Protein AF-A0AAD6YU13-F1 (afdb_monomer_lite)

Sequence (56 aa):
LMWPMLANGTVRGAVIPLTDIRQTCQLFPNFDRPAVNEQWTSDTVLDECYSFFVNN

Organism: NCBI:txid153505

Secondary structure (DSSP, 8-state):
--PPPPTTS--------GGG-S---EEEE---TT---TT--TTTHHHH-S-EEEE-

Foldseek 3Di:
DDQDQDPVRDGDDDDDDPVVDPDDKDWAAPQPPDDRDPPDDPVCSVVPGPDTDIDD

pLDDT: mean 79.67, std 10.75, range [44.31, 93.81]

Structure (mmCIF, N/CA/C/O backbone):
data_AF-A0AAD6YU13-F1
#
_entry.id   AF-A0AAD6YU13-F1
#
loop_
_atom_site.group_PDB
_atom_site.id
_atom_site.type_symbol
_atom_site.label_atom_id
_atom_site.label_alt_id
_atom_site.label_comp_id
_atom_site.label_asym_id
_atom_site.label_entity_id
_atom_site.label_seq_id
_atom_site.pdbx_PDB_ins_code
_atom_site.Cartn_x
_atom_site.Cartn_y
_atom_site.Cartn_z
_atom_site.occupancy
_atom_site.B_iso_or_equiv
_atom_site.auth_seq_id
_atom_site.auth_comp_id
_atom_site.auth_asym_id
_atom_site.auth_atom_id
_atom_site.pdbx_PDB_model_num
ATOM 1 N N . LEU A 1 1 ? 0.217 -13.148 -13.433 1.00 47.94 1 LEU A N 1
ATOM 2 C CA . LEU A 1 1 ? 0.994 -14.228 -12.783 1.00 47.94 1 LEU A CA 1
ATOM 3 C C . LEU A 1 1 ? 0.442 -14.402 -11.377 1.00 47.94 1 LEU A C 1
ATOM 5 O O . LEU A 1 1 ? 0.688 -13.550 -10.538 1.00 47.94 1 LEU A O 1
ATOM 9 N N . MET A 1 2 ? -0.384 -15.422 -11.152 1.00 44.31 2 MET A N 1
ATOM 10 C CA . MET A 1 2 ? -0.853 -15.767 -9.809 1.00 44.31 2 MET A CA 1
ATOM 11 C C . MET A 1 2 ? 0.168 -16.731 -9.216 1.00 44.31 2 MET A C 1
ATOM 13 O O . MET A 1 2 ? 0.351 -17.833 -9.733 1.00 44.31 2 MET A O 1
ATOM 17 N N . TRP A 1 3 ? 0.889 -16.287 -8.192 1.00 63.56 3 TRP A N 1
ATOM 18 C CA . TRP A 1 3 ? 1.846 -17.135 -7.496 1.00 63.56 3 TRP A CA 1
ATOM 19 C C . TRP A 1 3 ? 1.079 -18.084 -6.574 1.00 63.56 3 TRP A C 1
ATOM 21 O O . TRP A 1 3 ? 0.259 -17.613 -5.784 1.00 63.56 3 TRP A O 1
ATOM 31 N N . PRO A 1 4 ? 1.297 -19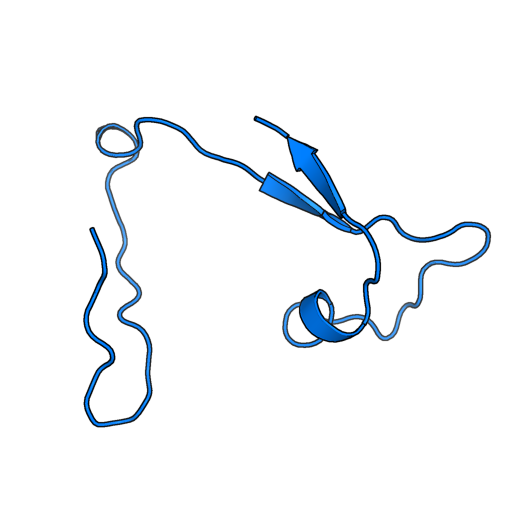.405 -6.666 1.00 64.25 4 PRO A N 1
ATOM 32 C CA . PRO A 1 4 ? 0.641 -20.341 -5.768 1.00 64.25 4 PRO A CA 1
ATOM 33 C C . PRO A 1 4 ? 1.087 -20.067 -4.329 1.00 64.25 4 PRO A C 1
ATOM 35 O O . PRO A 1 4 ? 2.272 -19.824 -4.078 1.00 64.25 4 PRO A O 1
ATOM 38 N N . MET A 1 5 ? 0.137 -20.109 -3.391 1.00 64.81 5 MET A N 1
ATOM 39 C CA . MET A 1 5 ? 0.461 -20.085 -1.967 1.00 64.81 5 MET A CA 1
ATOM 40 C C . MET A 1 5 ? 1.349 -21.281 -1.629 1.00 64.81 5 MET A C 1
ATOM 42 O O . MET A 1 5 ? 1.128 -22.395 -2.113 1.00 64.81 5 MET A O 1
ATOM 46 N N . LEU A 1 6 ? 2.372 -21.046 -0.811 1.00 72.69 6 LEU A N 1
ATOM 47 C CA . LEU A 1 6 ? 3.191 -22.129 -0.288 1.00 72.69 6 LEU A CA 1
ATOM 48 C C . LEU A 1 6 ? 2.368 -22.945 0.716 1.00 72.69 6 LEU A C 1
ATOM 50 O O . LEU A 1 6 ? 1.475 -22.424 1.380 1.00 72.69 6 LEU A O 1
ATOM 54 N N . ALA A 1 7 ? 2.680 -24.235 0.848 1.00 76.44 7 ALA A N 1
ATOM 55 C CA . ALA A 1 7 ? 1.954 -25.152 1.735 1.00 76.44 7 ALA A CA 1
ATOM 56 C C . ALA A 1 7 ? 1.990 -24.741 3.223 1.00 76.44 7 ALA A C 1
ATOM 58 O O . ALA A 1 7 ? 1.183 -25.215 4.013 1.00 76.44 7 ALA A O 1
ATOM 59 N N . ASN A 1 8 ? 2.912 -23.854 3.604 1.00 79.62 8 ASN A N 1
ATOM 60 C CA . ASN A 1 8 ? 3.025 -23.262 4.937 1.00 79.62 8 ASN A CA 1
ATOM 61 C C . ASN A 1 8 ? 2.200 -21.967 5.105 1.00 79.62 8 ASN A C 1
ATOM 63 O O . ASN A 1 8 ? 2.374 -21.268 6.100 1.00 79.62 8 ASN A O 1
ATOM 67 N N . GLY A 1 9 ? 1.354 -21.616 4.133 1.00 69.62 9 GLY A N 1
ATOM 68 C CA . GLY A 1 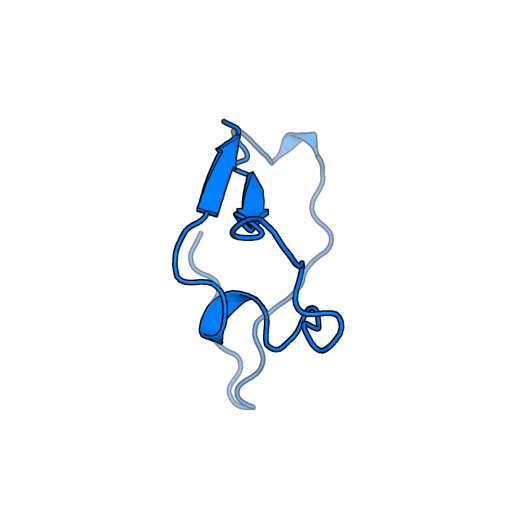9 ? 0.508 -20.425 4.177 1.00 69.62 9 GLY A CA 1
ATOM 69 C C . GLY A 1 9 ? 1.226 -19.113 3.858 1.00 69.62 9 GLY A C 1
ATOM 70 O O . GLY A 1 9 ? 0.611 -18.058 3.981 1.00 69.62 9 GLY A O 1
ATOM 71 N N . THR A 1 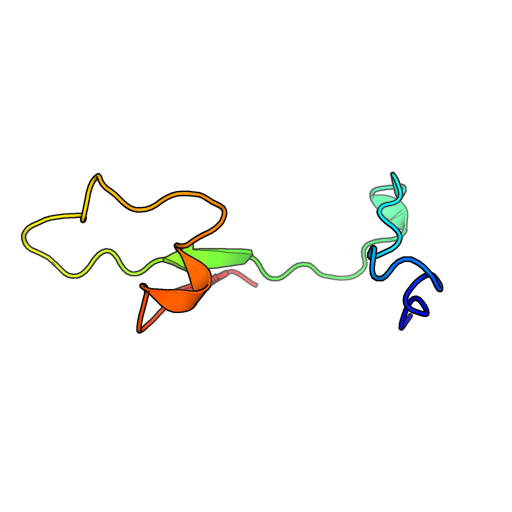10 ? 2.498 -19.135 3.436 1.00 69.44 10 THR A N 1
ATOM 72 C CA . THR A 1 10 ? 3.202 -17.905 3.049 1.00 69.44 10 THR A CA 1
ATOM 73 C C . THR A 1 10 ? 3.069 -17.608 1.557 1.00 69.44 10 THR A C 1
ATOM 75 O O . THR A 1 10 ? 3.062 -18.493 0.693 1.00 69.44 10 THR A O 1
ATOM 78 N N . VAL A 1 11 ? 2.968 -16.319 1.236 1.00 69.06 11 VAL A N 1
ATOM 79 C CA . VAL A 1 11 ? 2.994 -15.838 -0.148 1.00 69.06 11 VAL A CA 1
ATOM 80 C C . VAL A 1 11 ? 4.448 -15.803 -0.618 1.00 69.06 11 VAL A C 1
ATOM 82 O O . VAL A 1 11 ? 5.332 -15.344 0.107 1.00 69.06 11 VAL A O 1
ATOM 85 N N . ARG A 1 12 ? 4.728 -16.284 -1.837 1.00 68.00 12 ARG A N 1
ATOM 86 C CA . ARG A 1 12 ? 6.059 -16.131 -2.445 1.00 68.00 12 ARG A CA 1
ATOM 87 C C . ARG A 1 12 ? 6.323 -14.654 -2.742 1.00 68.00 12 ARG A C 1
ATOM 89 O O . ARG A 1 12 ? 5.859 -14.137 -3.753 1.00 68.00 12 ARG A O 1
ATOM 96 N N . GLY A 1 13 ? 7.095 -13.999 -1.881 1.00 71.81 13 GLY A N 1
ATOM 97 C CA . GLY A 1 13 ? 7.785 -12.759 -2.225 1.00 71.81 13 GLY A CA 1
ATOM 98 C C . GLY A 1 13 ? 8.993 -13.058 -3.115 1.00 71.81 13 GLY A C 1
ATOM 99 O O . GLY A 1 13 ? 9.696 -14.045 -2.897 1.00 71.81 13 GLY A O 1
ATOM 100 N N . ALA A 1 14 ? 9.238 -12.224 -4.122 1.00 74.81 14 ALA A N 1
ATOM 101 C CA . ALA A 1 14 ? 10.432 -12.294 -4.958 1.00 74.81 14 ALA A CA 1
ATOM 102 C C . ALA A 1 14 ? 10.890 -10.878 -5.319 1.00 74.81 14 ALA A C 1
ATOM 104 O O . ALA A 1 14 ? 10.063 -9.991 -5.529 1.00 74.81 14 ALA A O 1
ATOM 105 N N . VAL A 1 15 ? 12.205 -10.676 -5.417 1.00 84.31 15 VAL A N 1
ATOM 106 C CA . VAL A 1 15 ? 12.763 -9.477 -6.053 1.00 84.31 15 VAL A CA 1
ATOM 107 C C . VAL A 1 15 ? 12.592 -9.650 -7.560 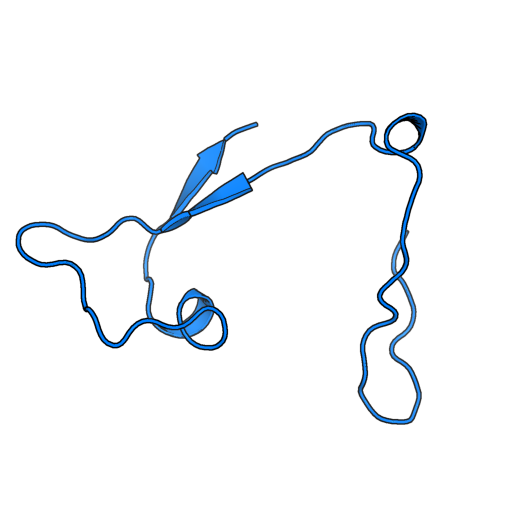1.00 84.31 15 VAL A C 1
ATOM 109 O O . VAL A 1 15 ? 13.099 -10.622 -8.118 1.00 84.31 15 VAL A O 1
ATOM 112 N N . ILE A 1 16 ? 11.870 -8.735 -8.208 1.00 83.06 16 ILE A N 1
ATOM 113 C CA . ILE A 1 16 ? 11.670 -8.741 -9.663 1.00 83.06 16 ILE A CA 1
ATOM 114 C C . ILE A 1 16 ? 12.371 -7.540 -10.311 1.00 83.06 16 ILE A C 1
ATOM 116 O O . ILE A 1 16 ? 12.406 -6.463 -9.709 1.00 83.06 16 ILE A O 1
ATOM 120 N N . PRO A 1 17 ? 12.932 -7.688 -11.524 1.00 90.81 17 PRO A N 1
ATOM 121 C CA . PRO A 1 17 ? 13.442 -6.560 -12.292 1.00 90.81 17 PRO A CA 1
ATOM 122 C C . PRO A 1 17 ? 12.345 -5.534 -12.583 1.00 90.81 17 PRO A C 1
ATOM 124 O O . PRO A 1 17 ? 11.221 -5.889 -12.933 1.00 90.81 17 PRO A O 1
ATOM 127 N N . LEU A 1 18 ? 12.692 -4.247 -12.519 1.00 85.94 18 LEU A N 1
ATOM 128 C CA . LEU A 1 18 ? 11.754 -3.165 -12.837 1.00 85.94 18 LEU A CA 1
ATOM 129 C C . LEU A 1 18 ? 11.230 -3.255 -14.281 1.00 85.94 18 LEU A C 1
ATOM 131 O O . LEU A 1 18 ? 10.085 -2.906 -14.539 1.00 85.94 18 LEU A O 1
ATOM 135 N N . THR A 1 19 ? 12.040 -3.768 -15.210 1.00 93.81 19 THR A N 1
ATOM 136 C CA . THR A 1 19 ? 11.671 -3.960 -16.623 1.00 93.81 19 THR A CA 1
ATOM 137 C C . THR A 1 19 ? 10.511 -4.930 -16.831 1.00 93.81 19 THR A C 1
ATOM 139 O O . THR A 1 19 ? 9.849 -4.869 -17.865 1.00 93.81 19 THR A O 1
ATOM 142 N N . ASP A 1 20 ? 10.251 -5.808 -15.862 1.00 91.50 20 ASP A N 1
ATOM 143 C CA . ASP A 1 20 ? 9.186 -6.808 -15.951 1.00 91.50 20 ASP A CA 1
ATOM 144 C C . ASP A 1 20 ? 7.835 -6.239 -15.478 1.00 91.50 20 ASP A C 1
ATOM 146 O O . ASP A 1 20 ? 6.777 -6.840 -15.694 1.00 91.50 20 ASP A O 1
ATOM 150 N N . ILE A 1 21 ? 7.848 -5.053 -14.857 1.00 87.00 21 ILE A N 1
ATOM 151 C CA . ILE A 1 21 ? 6.660 -4.351 -14.381 1.00 87.00 21 ILE A CA 1
ATOM 152 C C . ILE A 1 21 ? 6.092 -3.507 -15.525 1.00 87.00 21 ILE A C 1
ATOM 154 O O . ILE A 1 21 ? 6.625 -2.461 -15.882 1.00 87.00 21 ILE A O 1
ATOM 158 N N . ARG A 1 22 ? 4.970 -3.955 -16.100 1.00 89.19 22 ARG A N 1
ATOM 159 C CA . ARG A 1 22 ? 4.278 -3.223 -17.179 1.00 89.19 22 ARG A CA 1
ATOM 160 C C . ARG A 1 22 ? 3.463 -2.033 -16.672 1.00 89.19 22 ARG A C 1
ATOM 162 O O . ARG A 1 22 ? 3.303 -1.065 -17.404 1.00 89.19 22 ARG A O 1
ATOM 169 N N . GLN A 1 23 ? 2.916 -2.142 -15.462 1.00 85.00 23 GLN A N 1
ATOM 170 C CA . GLN A 1 23 ? 2.077 -1.133 -14.817 1.00 85.00 23 GLN A CA 1
ATOM 171 C C . GLN A 1 23 ? 2.072 -1.378 -13.306 1.00 85.00 23 GLN A C 1
ATOM 173 O O . GLN A 1 23 ? 2.114 -2.533 -12.867 1.00 85.00 23 GLN A O 1
ATOM 178 N N . THR A 1 24 ? 2.012 -0.306 -12.520 1.00 85.56 24 THR A N 1
ATOM 179 C CA . THR A 1 24 ? 1.803 -0.363 -11.072 1.00 85.56 24 THR A CA 1
ATOM 180 C C . THR A 1 24 ? 0.574 0.453 -10.722 1.00 85.56 24 THR A C 1
ATOM 182 O O . THR A 1 24 ? 0.317 1.486 -11.324 1.00 85.56 24 THR A O 1
ATOM 185 N N . CYS A 1 25 ? -0.170 -0.001 -9.723 1.00 86.62 25 CYS A N 1
ATOM 186 C CA . CYS A 1 25 ? -1.119 0.847 -9.026 1.00 86.62 25 CYS A CA 1
ATOM 187 C C . CYS A 1 25 ? -0.704 0.912 -7.560 1.00 86.62 25 CYS A C 1
ATOM 189 O O . CYS A 1 25 ? -0.386 -0.115 -6.953 1.00 86.62 25 CYS A O 1
ATOM 191 N N . GLN A 1 26 ? -0.683 2.115 -7.002 1.00 88.44 26 GLN A N 1
ATOM 192 C CA . GLN A 1 26 ? -0.371 2.330 -5.594 1.00 88.44 26 GLN A CA 1
ATOM 193 C C . GLN A 1 26 ? -1.628 2.790 -4.867 1.00 88.44 26 GLN A C 1
ATOM 195 O O . GLN A 1 26 ? -2.321 3.699 -5.329 1.00 88.44 26 GLN A O 1
ATOM 200 N N . LEU A 1 27 ? -1.911 2.142 -3.738 1.00 89.12 27 LEU A N 1
ATOM 201 C CA . LEU A 1 27 ? -2.983 2.530 -2.834 1.00 89.12 27 LEU A CA 1
ATOM 202 C C . LEU A 1 27 ? -2.419 3.479 -1.781 1.00 89.12 27 LEU A C 1
ATOM 204 O O . LEU A 1 27 ? -1.442 3.150 -1.108 1.00 89.12 27 LEU A O 1
ATOM 208 N N . PHE A 1 28 ? -3.051 4.636 -1.628 1.00 88.12 28 PHE A N 1
ATOM 209 C CA . PHE A 1 28 ? -2.754 5.589 -0.565 1.00 88.12 28 PHE A CA 1
ATOM 210 C C . PHE A 1 28 ? -3.965 5.658 0.368 1.00 88.12 28 PHE A C 1
ATOM 212 O O . PHE A 1 28 ? -5.055 5.982 -0.114 1.00 88.12 28 PHE A O 1
ATOM 219 N N . PRO A 1 29 ? -3.819 5.333 1.668 1.00 87.88 29 PRO A N 1
ATOM 220 C CA . PRO A 1 29 ? -4.928 5.402 2.613 1.00 87.88 29 PRO A CA 1
ATOM 221 C C . PRO A 1 29 ? -5.531 6.804 2.618 1.00 87.88 29 PRO A C 1
ATOM 223 O O . PRO A 1 29 ? -4.804 7.800 2.696 1.00 87.88 29 PRO A O 1
ATOM 226 N N . ASN A 1 30 ? -6.856 6.898 2.543 1.00 87.38 30 ASN A N 1
ATOM 227 C CA . ASN A 1 30 ? -7.521 8.149 2.854 1.00 87.38 30 ASN A CA 1
ATOM 228 C C . ASN A 1 30 ? -7.589 8.272 4.377 1.00 87.38 30 ASN A C 1
ATOM 230 O O . ASN A 1 30 ? -8.427 7.660 5.038 1.00 87.38 30 ASN A O 1
ATOM 234 N N . PHE A 1 31 ? -6.661 9.041 4.936 1.00 79.19 31 PHE A N 1
ATOM 235 C CA . PHE A 1 31 ? -6.671 9.382 6.349 1.00 79.19 31 PHE A CA 1
ATOM 236 C C . PHE A 1 31 ? -7.796 10.392 6.600 1.00 79.19 31 PHE A C 1
ATOM 238 O O . PHE A 1 31 ? -7.573 11.605 6.520 1.00 79.19 31 PHE A O 1
ATOM 245 N N . ASP A 1 32 ? -9.013 9.890 6.818 1.00 68.69 32 ASP A N 1
ATOM 246 C CA . ASP A 1 32 ? -10.206 10.701 7.055 1.00 68.69 32 ASP A CA 1
ATOM 247 C C . ASP A 1 32 ? -9.900 11.847 8.039 1.00 68.69 32 ASP A C 1
ATOM 249 O O . ASP A 1 32 ? -9.476 11.647 9.179 1.00 68.69 32 ASP A O 1
ATOM 253 N N . ARG A 1 33 ? -10.055 13.094 7.577 1.00 67.38 33 ARG A N 1
ATOM 254 C CA . ARG A 1 33 ? -9.800 14.281 8.406 1.00 67.38 33 ARG A CA 1
ATOM 255 C C . ARG A 1 33 ? -10.896 14.390 9.477 1.00 67.38 33 ARG A C 1
ATOM 257 O O . ARG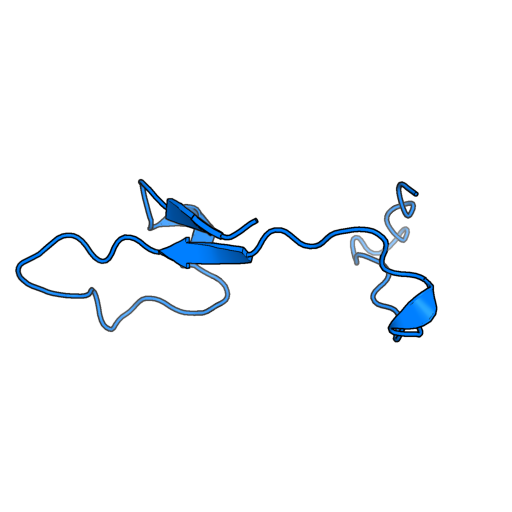 A 1 33 ? -12.065 14.218 9.139 1.00 67.38 33 ARG A O 1
ATOM 264 N N . PRO A 1 34 ? -10.564 14.738 10.737 1.00 65.19 34 PRO A N 1
ATOM 265 C CA . PRO A 1 34 ? -9.440 15.605 11.098 1.00 65.19 34 PRO A CA 1
ATOM 266 C C . PRO A 1 34 ? -8.234 14.930 11.771 1.00 65.19 34 PRO A C 1
ATOM 268 O O . PRO A 1 34 ? -7.261 15.635 12.029 1.00 65.19 34 PRO A O 1
ATOM 271 N N . ALA A 1 35 ? -8.249 13.621 12.038 1.00 67.25 35 ALA A N 1
ATOM 272 C CA . ALA A 1 35 ? -7.146 12.949 12.726 1.00 67.25 35 ALA A CA 1
ATOM 273 C C . ALA A 1 35 ? -6.812 11.605 12.070 1.00 67.25 35 ALA A C 1
ATOM 275 O O . ALA A 1 35 ? -7.633 10.694 12.040 1.00 67.25 35 ALA A O 1
ATOM 276 N N . VAL A 1 36 ? -5.578 11.493 11.573 1.00 73.06 36 VAL A N 1
ATOM 277 C CA . VAL A 1 36 ? -4.976 10.215 11.179 1.00 73.06 36 VAL A CA 1
ATOM 278 C C . VAL A 1 36 ? -4.928 9.324 12.420 1.00 73.06 36 VAL A C 1
ATOM 280 O O . VAL A 1 36 ? -4.434 9.760 13.460 1.00 73.06 36 VAL A O 1
ATOM 283 N N . ASN A 1 37 ? -5.425 8.090 12.333 1.00 76.94 37 ASN A N 1
ATOM 284 C CA . ASN A 1 37 ? -5.257 7.133 13.421 1.00 76.94 37 ASN A CA 1
ATOM 285 C C . ASN A 1 37 ? -3.787 6.690 13.479 1.00 76.94 37 ASN A C 1
ATOM 287 O O . ASN A 1 37 ? -3.329 5.916 12.641 1.00 76.94 37 ASN A O 1
ATOM 291 N N . GLU A 1 38 ? -3.047 7.177 14.474 1.00 82.50 38 GLU A N 1
ATOM 292 C CA . GLU A 1 38 ? -1.626 6.850 14.673 1.00 82.50 38 GLU A CA 1
ATOM 293 C C . GLU A 1 38 ? -1.379 5.372 15.020 1.00 82.50 38 GLU A C 1
ATOM 295 O O . GLU A 1 38 ? -0.235 4.925 15.004 1.00 82.50 38 GLU A O 1
ATOM 300 N N . GLN A 1 39 ? -2.432 4.603 15.321 1.00 84.44 39 GLN A N 1
ATOM 301 C CA . GLN A 1 39 ? -2.332 3.163 15.578 1.00 84.44 39 GLN A CA 1
ATOM 302 C C . GLN A 1 39 ? -2.275 2.325 14.297 1.00 84.44 39 GLN A C 1
ATOM 304 O O . GLN A 1 39 ? -2.034 1.121 14.372 1.00 84.44 39 GLN A O 1
ATOM 309 N N . TRP A 1 40 ? -2.489 2.930 13.124 1.00 85.50 40 TRP A N 1
ATOM 310 C CA . TRP A 1 40 ? -2.380 2.210 11.861 1.00 85.50 40 TRP A CA 1
ATOM 311 C C . TRP A 1 40 ? -0.956 1.724 11.636 1.00 85.50 40 TRP A C 1
ATOM 313 O O . TRP A 1 40 ? 0.010 2.487 11.653 1.00 85.50 40 TRP A O 1
ATOM 323 N N . THR A 1 41 ? -0.848 0.433 11.358 1.00 86.62 41 THR A N 1
ATOM 324 C CA . THR A 1 41 ? 0.405 -0.208 10.969 1.00 86.62 41 THR A CA 1
ATOM 325 C C . THR A 1 41 ? 0.287 -0.725 9.542 1.00 86.62 41 THR A C 1
ATOM 327 O O . THR A 1 41 ? -0.814 -0.859 9.008 1.00 86.62 41 THR A O 1
ATOM 330 N N . SER A 1 42 ? 1.412 -1.066 8.916 1.00 84.44 42 SER A N 1
ATOM 331 C CA . SER A 1 42 ? 1.402 -1.711 7.596 1.00 84.44 42 SER A CA 1
ATOM 332 C C . SER A 1 42 ? 0.594 -3.014 7.571 1.00 84.44 42 SER A C 1
ATOM 334 O O . SER A 1 42 ? 0.105 -3.389 6.509 1.00 84.44 42 SER A O 1
ATOM 336 N N . ASP A 1 43 ? 0.442 -3.676 8.721 1.00 86.62 43 ASP A N 1
ATOM 337 C CA . ASP A 1 43 ? -0.301 -4.929 8.851 1.00 86.62 43 ASP A CA 1
ATOM 338 C C . ASP A 1 43 ? -1.811 -4.705 9.000 1.00 86.62 43 ASP A C 1
ATOM 340 O O . ASP A 1 43 ? -2.590 -5.544 8.562 1.00 86.62 43 ASP A O 1
ATOM 344 N N . THR A 1 44 ? -2.236 -3.579 9.586 1.00 87.44 44 THR A N 1
ATOM 345 C CA . THR A 1 44 ? -3.655 -3.320 9.899 1.00 87.44 44 THR A CA 1
ATOM 346 C C . THR A 1 44 ? -4.322 -2.306 8.974 1.00 87.44 44 THR A C 1
ATOM 348 O O . THR A 1 44 ? -5.546 -2.264 8.879 1.00 87.44 44 THR A O 1
ATOM 351 N N . VAL A 1 45 ? -3.547 -1.504 8.236 1.00 86.06 45 VAL A N 1
ATOM 352 C CA . VAL A 1 45 ? -4.078 -0.405 7.412 1.00 86.06 45 VAL A CA 1
ATOM 353 C C . VAL A 1 45 ? -5.072 -0.867 6.341 1.00 86.06 45 VAL A C 1
ATOM 355 O O . VAL A 1 45 ? -5.977 -0.115 5.995 1.00 86.06 45 VAL A O 1
ATOM 358 N N . LEU A 1 46 ? -4.941 -2.094 5.825 1.00 87.56 46 LEU A N 1
ATOM 359 C CA . LEU A 1 46 ? -5.877 -2.647 4.838 1.00 87.56 46 LEU A CA 1
ATOM 360 C C . LEU A 1 46 ? -7.228 -3.046 5.446 1.00 87.56 46 LEU A C 1
ATOM 362 O O . LEU A 1 46 ? -8.230 -3.011 4.737 1.00 87.56 46 LEU A O 1
ATOM 366 N N . ASP A 1 47 ? -7.251 -3.392 6.733 1.00 86.62 47 ASP A N 1
ATOM 367 C CA . ASP A 1 47 ? -8.470 -3.757 7.458 1.00 86.62 47 ASP A CA 1
ATOM 368 C C . ASP A 1 47 ? -9.160 -2.524 8.056 1.00 86.62 47 ASP A C 1
ATOM 370 O O . ASP A 1 47 ? -10.387 -2.455 8.128 1.00 86.62 47 ASP A O 1
ATOM 374 N N . GLU A 1 48 ? -8.372 -1.538 8.492 1.00 85.00 48 GLU A N 1
ATOM 375 C CA . GLU A 1 48 ? -8.874 -0.366 9.213 1.00 85.00 48 GLU A CA 1
ATOM 376 C C . GLU A 1 48 ? -9.252 0.815 8.306 1.00 85.00 48 GLU A C 1
ATOM 378 O O . GLU A 1 48 ? -10.037 1.677 8.709 1.00 85.00 48 GLU A O 1
ATOM 383 N N . CYS A 1 49 ? -8.704 0.893 7.091 1.00 86.00 49 CYS A N 1
ATOM 384 C CA . CYS A 1 49 ? -8.966 2.002 6.181 1.00 86.00 49 CYS A CA 1
ATOM 385 C C . CYS A 1 49 ? -10.143 1.686 5.245 1.00 86.00 49 CYS A C 1
ATOM 387 O O . CYS A 1 49 ? -10.062 0.824 4.372 1.00 86.00 49 CYS A O 1
ATOM 389 N N . TYR A 1 50 ? -11.240 2.433 5.383 1.00 86.88 50 TYR A N 1
ATOM 390 C CA . TYR A 1 50 ? -12.456 2.220 4.588 1.00 86.88 50 TYR A CA 1
ATOM 391 C C . TYR A 1 50 ? -12.371 2.747 3.147 1.00 86.88 50 TYR A C 1
ATOM 393 O O . TYR A 1 50 ? -13.222 2.412 2.322 1.00 86.88 50 TYR A O 1
ATOM 401 N N . SER A 1 51 ? -11.387 3.596 2.825 1.00 89.12 51 SER A N 1
ATOM 402 C CA . SER A 1 51 ? -11.237 4.162 1.480 1.00 89.12 51 SER A CA 1
ATOM 403 C C . SER A 1 51 ? -9.784 4.478 1.127 1.00 89.12 51 SER A C 1
ATOM 405 O O . SER A 1 51 ? -9.013 4.954 1.951 1.00 89.12 51 SER A O 1
ATOM 407 N N . PHE A 1 52 ? -9.407 4.247 -0.131 1.00 90.25 52 PHE A N 1
ATOM 408 C CA . PHE A 1 52 ? -8.057 4.494 -0.636 1.00 90.25 52 PHE A CA 1
ATOM 409 C C . PHE A 1 52 ? -8.103 5.357 -1.894 1.00 90.25 52 PHE A C 1
ATOM 411 O O . PHE A 1 52 ? -8.992 5.205 -2.735 1.00 90.25 52 PHE A O 1
ATOM 418 N N . PHE A 1 53 ? -7.098 6.212 -2.059 1.00 90.50 53 PHE A N 1
ATOM 419 C CA . PHE A 1 53 ? -6.783 6.812 -3.349 1.00 90.50 53 PHE A CA 1
ATOM 420 C C . PHE A 1 53 ? -5.950 5.833 -4.175 1.00 90.50 53 PHE A C 1
ATOM 422 O O . PHE A 1 53 ? -5.069 5.151 -3.648 1.00 90.50 53 PHE A O 1
ATOM 429 N N . VAL A 1 54 ? -6.210 5.788 -5.478 1.00 89.88 54 VAL A N 1
ATOM 430 C CA . VAL A 1 54 ? -5.461 4.965 -6.431 1.00 89.88 54 VAL A CA 1
ATOM 431 C C . VAL A 1 54 ? -4.607 5.887 -7.292 1.00 89.88 54 VAL A C 1
ATOM 433 O O . VAL A 1 54 ? -5.142 6.773 -7.956 1.00 89.88 54 VAL A O 1
ATOM 43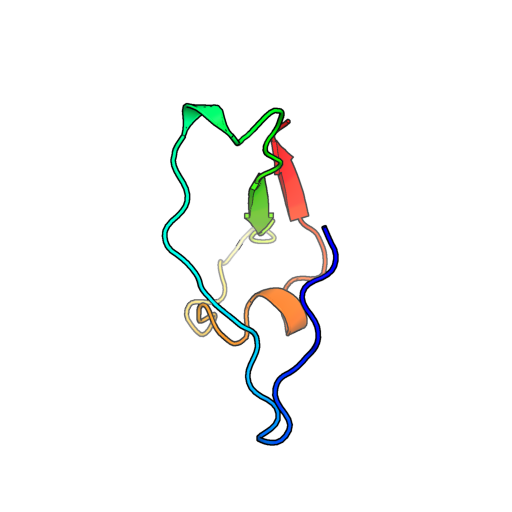6 N N . ASN A 1 55 ? -3.294 5.665 -7.296 1.00 79.50 55 ASN A N 1
ATOM 437 C CA . ASN A 1 55 ? -2.384 6.242 -8.285 1.00 79.50 55 ASN A CA 1
ATOM 438 C C . ASN A 1 55 ? -2.053 5.180 -9.335 1.00 79.50 55 ASN A C 1
ATOM 440 O O . ASN A 1 55 ? -1.683 4.063 -8.959 1.00 79.50 55 ASN A O 1
ATOM 444 N N . ASN A 1 56 ? -2.211 5.520 -10.612 1.00 68.81 56 ASN A N 1
ATOM 445 C CA . ASN A 1 56 ? -2.067 4.619 -11.753 1.00 68.81 56 ASN A CA 1
ATOM 446 C C . ASN A 1 56 ? -1.376 5.325 -12.921 1.00 68.81 56 ASN A C 1
ATOM 448 O O . ASN A 1 56 ? -1.685 6.522 -13.118 1.00 68.81 56 ASN A O 1
#

Radius of gyration: 15.28 Å; chains: 1; bounding box: 26×41×33 Å